Protein AF-A0A1Q5QTN6-F1 (afdb_monomer_lite)

pLDDT: mean 81.01, std 14.62, range [52.84, 96.94]

Foldseek 3Di:
DVVVCVVPVDPDDDDPDDDPDLPVVVVCVVVLVVVCVVPVPDALVNSQVVCCVPPVDGDDSVSSVVVCVVVVNDRDDDPPDDPDPPPPPPPDDDDDD

Structure (mmCIF, N/CA/C/O backbone):
data_AF-A0A1Q5QTN6-F1
#
_entry.id   AF-A0A1Q5QTN6-F1
#
loop_
_atom_site.group_PDB
_atom_site.id
_atom_site.type_symbol
_atom_site.label_atom_id
_atom_site.label_alt_id
_atom_site.label_comp_id
_atom_site.label_asym_id
_atom_site.label_entity_id
_atom_site.label_seq_id
_atom_site.pdbx_PDB_ins_code
_atom_site.Cartn_x
_atom_site.Cartn_y
_atom_site.Cartn_z
_atom_site.occupancy
_atom_site.B_iso_or_equiv
_atom_site.auth_seq_id
_atom_site.auth_comp_id
_atom_site.auth_asym_id
_atom_site.auth_atom_id
_atom_site.pdbx_PDB_model_num
ATOM 1 N N . PHE A 1 1 ? 27.470 -1.980 -24.441 1.00 52.84 1 PHE A N 1
ATOM 2 C CA . PHE A 1 1 ? 26.642 -2.188 -25.650 1.00 52.84 1 PHE A CA 1
ATOM 3 C C . PHE A 1 1 ? 27.176 -3.339 -26.507 1.00 52.84 1 PHE A C 1
ATOM 5 O O . PHE A 1 1 ? 26.435 -4.278 -26.750 1.00 52.84 1 PHE A O 1
ATOM 12 N N . VAL A 1 2 ? 28.470 -3.352 -26.861 1.00 62.94 2 VAL A N 1
ATOM 13 C CA . VAL A 1 2 ? 29.089 -4.410 -27.695 1.00 62.94 2 VAL A CA 1
ATOM 14 C C . VAL A 1 2 ? 29.051 -5.821 -27.069 1.00 62.94 2 VAL A C 1
ATOM 16 O O . VAL A 1 2 ? 28.894 -6.796 -27.795 1.00 62.94 2 VAL A O 1
ATOM 19 N N . SER A 1 3 ? 29.148 -5.964 -25.740 1.00 65.25 3 SER A N 1
ATOM 20 C CA . SER A 1 3 ? 29.159 -7.287 -25.081 1.00 65.25 3 SER A CA 1
ATOM 21 C C . SER A 1 3 ? 27.802 -8.008 -25.079 1.00 65.25 3 SER A C 1
ATOM 23 O O . SER A 1 3 ? 27.749 -9.205 -25.334 1.00 65.25 3 SER A O 1
ATOM 25 N N . GLN A 1 4 ? 26.703 -7.285 -24.845 1.00 59.94 4 GLN A N 1
ATOM 26 C CA . GLN A 1 4 ? 25.334 -7.827 -24.835 1.00 59.94 4 GLN A CA 1
ATOM 27 C C . GLN A 1 4 ? 24.876 -8.276 -26.230 1.00 59.94 4 GLN A C 1
ATOM 29 O O . GLN A 1 4 ? 24.261 -9.333 -26.368 1.00 59.94 4 GLN A O 1
ATOM 34 N N . TRP A 1 5 ? 25.247 -7.523 -27.270 1.00 60.88 5 TRP A N 1
ATOM 35 C CA . TRP A 1 5 ? 24.994 -7.906 -28.660 1.00 60.88 5 TRP A CA 1
ATOM 36 C C . TRP A 1 5 ? 25.738 -9.192 -29.040 1.00 60.88 5 TRP A C 1
ATOM 38 O O . TRP A 1 5 ? 25.145 -10.089 -29.628 1.00 60.88 5 TRP A O 1
ATOM 48 N N . ARG A 1 6 ? 27.005 -9.337 -28.622 1.00 69.69 6 ARG A N 1
ATOM 49 C CA . ARG A 1 6 ? 27.794 -10.557 -28.871 1.00 69.69 6 ARG A CA 1
ATOM 50 C C . ARG A 1 6 ? 27.236 -11.808 -28.181 1.00 69.69 6 ARG A C 1
ATOM 52 O O . ARG A 1 6 ? 27.489 -12.900 -28.669 1.00 69.69 6 ARG A O 1
ATOM 59 N N . GLN A 1 7 ? 26.509 -11.666 -27.070 1.00 66.81 7 GLN A N 1
ATOM 60 C CA . GLN A 1 7 ? 25.931 -12.800 -26.333 1.00 66.81 7 GLN A CA 1
ATOM 61 C C . GLN A 1 7 ? 24.505 -13.165 -26.761 1.00 66.81 7 GLN A C 1
ATOM 63 O O . GLN A 1 7 ? 24.152 -14.336 -26.705 1.00 66.81 7 GLN A O 1
ATOM 68 N N . SER A 1 8 ? 23.681 -12.191 -27.155 1.00 70.00 8 SER A N 1
ATOM 69 C CA . SER A 1 8 ? 22.240 -12.407 -27.387 1.00 70.00 8 SER A CA 1
ATOM 70 C C . SER A 1 8 ? 21.757 -12.054 -28.795 1.00 70.00 8 SER A C 1
ATOM 72 O O . SER A 1 8 ? 20.613 -12.339 -29.131 1.00 70.00 8 SER A O 1
ATOM 74 N N . GLY A 1 9 ? 22.578 -11.378 -29.608 1.00 62.09 9 GLY A N 1
ATOM 75 C CA . GLY A 1 9 ? 22.158 -10.805 -30.892 1.00 62.09 9 GLY A CA 1
ATOM 76 C C . GLY A 1 9 ? 21.165 -9.640 -30.770 1.00 62.09 9 GLY A C 1
ATOM 77 O O . GLY A 1 9 ? 20.755 -9.080 -31.785 1.00 62.09 9 GLY A O 1
ATOM 78 N N . ALA A 1 10 ? 20.786 -9.237 -29.552 1.00 62.66 10 ALA A N 1
ATOM 79 C CA . ALA A 1 10 ? 19.787 -8.203 -29.332 1.00 62.66 10 ALA A CA 1
ATOM 80 C C . ALA A 1 10 ? 20.329 -6.813 -29.710 1.00 62.66 10 ALA A C 1
ATOM 82 O O . ALA A 1 10 ? 21.285 -6.311 -29.113 1.00 62.66 10 ALA A O 1
ATOM 83 N N . SER A 1 11 ? 19.702 -6.191 -30.710 1.00 66.88 11 SER A N 1
ATOM 84 C CA . SER A 1 11 ? 19.978 -4.823 -31.177 1.00 66.88 11 SER A CA 1
ATOM 85 C C . SER A 1 11 ? 18.915 -3.809 -30.734 1.00 66.88 11 SER A C 1
ATOM 87 O O . SER A 1 11 ? 19.078 -2.610 -30.959 1.00 66.88 11 SER A O 1
ATOM 89 N N . SER A 1 12 ? 17.837 -4.262 -30.087 1.00 71.19 12 SER A N 1
ATOM 90 C CA . SER A 1 12 ? 16.767 -3.392 -29.599 1.00 71.19 12 SER A CA 1
ATOM 91 C C . SER A 1 12 ? 17.187 -2.622 -28.346 1.00 71.19 12 SER A C 1
ATOM 93 O O . SER A 1 12 ? 17.859 -3.160 -27.460 1.00 71.19 12 SER A O 1
ATOM 95 N N . ALA A 1 13 ? 16.739 -1.369 -28.234 1.00 71.81 13 ALA A N 1
ATOM 96 C CA . ALA A 1 13 ? 16.894 -0.583 -27.015 1.00 71.81 13 ALA A CA 1
ATOM 97 C C . ALA A 1 13 ? 16.242 -1.294 -25.813 1.00 71.81 13 ALA A C 1
ATOM 99 O O . ALA A 1 13 ? 15.210 -1.953 -25.950 1.00 71.81 13 ALA A O 1
ATOM 100 N N . LYS A 1 14 ? 16.836 -1.151 -24.620 1.00 75.81 14 LYS A N 1
ATOM 101 C CA . LYS A 1 14 ? 16.199 -1.623 -23.383 1.00 75.81 14 LYS A CA 1
ATOM 102 C C . LYS A 1 14 ? 14.893 -0.851 -23.153 1.00 75.81 14 LYS A C 1
ATOM 104 O O . LYS A 1 14 ? 14.873 0.348 -23.438 1.00 75.81 14 LYS A O 1
ATOM 109 N N . PRO A 1 15 ? 13.852 -1.480 -22.577 1.00 71.44 15 PRO A N 1
ATOM 110 C CA . PRO A 1 15 ? 12.680 -0.751 -22.111 1.00 71.44 15 PRO A CA 1
ATOM 111 C C . PRO A 1 15 ? 13.125 0.362 -21.152 1.00 71.44 15 PRO A C 1
ATOM 113 O O . PRO A 1 15 ? 13.751 0.088 -20.127 1.00 71.44 15 PRO A O 1
ATOM 116 N N . GLN A 1 16 ? 12.864 1.616 -21.516 1.00 77.06 16 GLN A N 1
ATOM 117 C CA . GLN A 1 16 ? 13.090 2.778 -20.658 1.00 77.06 16 GLN A CA 1
ATOM 118 C C . GLN A 1 16 ? 11.773 3.175 -19.989 1.00 77.06 16 GLN A C 1
ATOM 120 O O . GLN A 1 16 ? 10.733 3.238 -20.640 1.00 77.06 16 GLN A O 1
ATOM 125 N N . GLY A 1 17 ? 11.832 3.469 -18.689 1.00 71.50 17 GLY A N 1
ATOM 126 C CA . GLY A 1 17 ? 10.667 3.850 -17.889 1.00 71.50 17 GLY A CA 1
ATOM 127 C C . GLY A 1 17 ? 10.032 2.679 -17.135 1.00 71.50 17 GLY A C 1
ATOM 128 O O . GLY A 1 17 ? 10.634 1.617 -16.972 1.00 71.50 17 GLY A O 1
ATOM 129 N N . GLY A 1 18 ? 8.822 2.899 -16.623 1.00 77.06 18 GLY A N 1
ATOM 130 C CA . GLY A 1 18 ? 8.098 1.933 -15.797 1.00 77.06 18 GLY A CA 1
ATOM 131 C C . GLY A 1 18 ? 8.377 2.056 -14.297 1.00 77.06 18 GLY A C 1
ATOM 132 O O . GLY A 1 18 ? 9.183 2.869 -13.840 1.00 77.06 18 GLY A O 1
ATOM 133 N N . ASP A 1 19 ? 7.658 1.254 -13.519 1.00 80.56 19 ASP A N 1
ATOM 134 C CA . ASP A 1 19 ? 7.773 1.241 -12.066 1.00 80.56 19 ASP A CA 1
ATOM 135 C C . ASP A 1 19 ? 9.013 0.454 -11.628 1.00 80.56 19 ASP A C 1
ATOM 137 O O . ASP A 1 19 ? 9.069 -0.767 -11.734 1.00 80.56 19 ASP A O 1
ATOM 141 N N . GLN A 1 20 ? 10.018 1.176 -11.136 1.00 81.69 20 GLN A N 1
ATOM 142 C CA . GLN A 1 20 ? 11.269 0.596 -10.638 1.00 81.69 20 GLN A CA 1
ATOM 143 C C . GLN A 1 20 ? 11.284 0.457 -9.109 1.00 81.69 20 GLN A C 1
ATOM 145 O O . GLN A 1 20 ? 12.181 -0.174 -8.554 1.00 81.69 20 GLN A O 1
ATOM 150 N N . ARG A 1 21 ? 10.323 1.072 -8.403 1.00 84.12 21 ARG A N 1
ATOM 151 C CA . ARG A 1 21 ? 10.389 1.272 -6.943 1.00 84.12 21 ARG A CA 1
ATOM 152 C C . ARG A 1 21 ? 9.398 0.413 -6.165 1.00 84.12 21 ARG A C 1
ATOM 154 O O . ARG A 1 21 ? 9.595 0.215 -4.971 1.00 84.12 21 ARG A O 1
ATOM 161 N N . SER A 1 22 ? 8.351 -0.100 -6.806 1.00 87.69 22 SER A N 1
ATOM 162 C CA . SER A 1 22 ? 7.319 -0.880 -6.114 1.00 87.69 22 SER A CA 1
ATOM 163 C C . SER A 1 22 ? 7.680 -2.324 -5.816 1.00 87.69 22 SER A C 1
ATOM 165 O O . SER A 1 22 ? 7.073 -2.901 -4.921 1.00 87.69 22 SER A O 1
ATOM 167 N N . HIS A 1 23 ? 8.676 -2.894 -6.499 1.00 91.19 23 HIS A N 1
ATOM 168 C CA . HIS A 1 23 ? 9.023 -4.314 -6.377 1.00 91.19 23 HIS A CA 1
ATOM 169 C C . HIS A 1 23 ? 9.161 -4.781 -4.917 1.00 91.19 23 HIS A C 1
ATOM 171 O O . HIS A 1 23 ? 8.731 -5.878 -4.574 1.00 91.19 23 HIS A O 1
ATOM 177 N N . ARG A 1 24 ? 9.711 -3.925 -4.043 1.00 93.56 24 ARG A N 1
ATOM 178 C CA . ARG A 1 24 ? 9.951 -4.247 -2.635 1.00 93.56 24 ARG A CA 1
ATOM 179 C C . ARG A 1 24 ? 8.654 -4.386 -1.838 1.00 93.56 24 ARG A C 1
ATOM 181 O O . ARG A 1 24 ? 8.509 -5.346 -1.098 1.00 93.56 24 ARG A O 1
ATOM 188 N N . ILE A 1 25 ? 7.700 -3.465 -2.001 1.00 94.12 25 ILE A N 1
ATOM 189 C CA . ILE A 1 25 ? 6.412 -3.554 -1.292 1.00 94.12 25 ILE A CA 1
ATOM 190 C C . ILE A 1 25 ? 5.507 -4.635 -1.897 1.00 94.12 25 ILE A C 1
ATOM 192 O O . ILE A 1 25 ? 4.761 -5.290 -1.175 1.00 94.12 25 ILE A O 1
ATOM 196 N N . GLU A 1 26 ? 5.613 -4.878 -3.207 1.00 94.69 26 GLU A N 1
ATOM 197 C CA . GLU A 1 26 ? 4.861 -5.934 -3.897 1.00 94.69 26 GLU A CA 1
ATOM 198 C C . GLU A 1 26 ? 5.2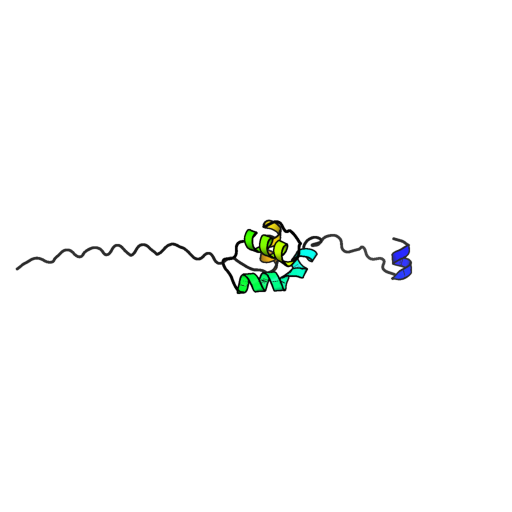43 -7.344 -3.421 1.00 94.69 26 GLU A C 1
ATOM 200 O O . GLU A 1 26 ? 4.393 -8.233 -3.407 1.00 94.69 26 GLU A O 1
ATOM 205 N N . ALA A 1 27 ? 6.474 -7.549 -2.937 1.00 95.19 27 ALA A N 1
ATOM 206 C CA . ALA A 1 27 ? 6.879 -8.811 -2.312 1.00 95.19 27 ALA A CA 1
ATOM 207 C C . ALA A 1 27 ? 6.033 -9.166 -1.071 1.00 95.19 27 ALA A C 1
ATOM 209 O O . ALA A 1 27 ? 5.880 -10.340 -0.738 1.00 95.19 27 ALA A O 1
ATOM 210 N N . TYR A 1 28 ? 5.435 -8.166 -0.414 1.00 95.19 28 TYR A N 1
ATOM 211 C CA . TYR A 1 28 ? 4.600 -8.333 0.778 1.00 95.19 28 TYR A CA 1
ATOM 212 C C . TYR A 1 28 ? 3.099 -8.284 0.480 1.00 95.19 28 TYR A C 1
ATOM 214 O O . TYR A 1 28 ? 2.290 -8.168 1.405 1.00 95.19 28 TYR A O 1
ATOM 222 N N . ARG A 1 29 ? 2.702 -8.398 -0.794 1.00 94.94 29 ARG A N 1
ATOM 223 C CA . ARG A 1 29 ? 1.309 -8.265 -1.236 1.00 94.94 29 ARG A CA 1
ATOM 224 C C . ARG A 1 29 ? 0.334 -9.099 -0.408 1.00 94.94 29 ARG A C 1
ATOM 226 O O . ARG A 1 29 ? -0.600 -8.549 0.168 1.00 94.94 29 ARG A O 1
ATOM 233 N N . GLU A 1 30 ? 0.556 -10.408 -0.316 1.00 95.31 30 GLU A N 1
ATOM 234 C CA . GLU A 1 30 ? -0.360 -11.315 0.392 1.00 95.31 30 GLU A CA 1
ATOM 235 C C . GLU A 1 30 ? -0.478 -10.976 1.884 1.00 95.31 30 GLU A C 1
ATOM 237 O O . GLU A 1 30 ? -1.561 -11.060 2.462 1.00 95.31 30 GLU A O 1
ATOM 242 N N . MET A 1 31 ? 0.614 -10.515 2.502 1.00 94.56 31 MET A N 1
ATOM 243 C CA . MET A 1 31 ? 0.615 -10.094 3.902 1.00 94.56 31 MET A CA 1
ATOM 244 C C . MET A 1 31 ? -0.235 -8.837 4.112 1.00 94.56 31 MET A C 1
ATOM 246 O O . MET A 1 31 ? -1.052 -8.796 5.034 1.00 94.56 31 MET A O 1
ATOM 250 N N . ILE A 1 32 ? -0.067 -7.829 3.251 1.00 94.38 32 ILE A N 1
ATOM 251 C CA . ILE A 1 32 ? -0.820 -6.572 3.325 1.00 94.38 32 ILE A CA 1
ATOM 252 C C . ILE A 1 32 ? -2.310 -6.841 3.089 1.00 94.38 32 ILE A C 1
ATOM 254 O O . ILE A 1 32 ? -3.153 -6.405 3.874 1.00 94.38 32 ILE A O 1
ATOM 258 N N . LEU A 1 33 ? -2.646 -7.602 2.044 1.00 93.44 33 LEU A N 1
ATOM 259 C CA . LEU A 1 33 ? -4.036 -7.916 1.710 1.00 93.44 33 LEU A CA 1
ATOM 260 C C . LEU A 1 33 ? -4.706 -8.784 2.777 1.00 93.44 33 LEU A C 1
ATOM 262 O O . LEU A 1 33 ? -5.865 -8.544 3.118 1.00 93.44 33 LEU A O 1
ATOM 266 N N . GLY A 1 34 ? -3.981 -9.750 3.345 1.00 94.38 34 GLY A N 1
ATOM 267 C CA . GLY A 1 34 ? -4.459 -10.552 4.468 1.00 94.38 34 GLY A CA 1
ATOM 268 C C . GLY A 1 34 ? -4.760 -9.700 5.701 1.00 94.38 34 GLY A C 1
ATOM 269 O O . GLY A 1 34 ? -5.823 -9.850 6.305 1.00 94.38 34 GLY A O 1
ATOM 270 N N . ALA A 1 35 ? -3.871 -8.759 6.036 1.00 93.19 35 ALA A N 1
ATOM 271 C CA . ALA A 1 35 ? -4.064 -7.843 7.159 1.00 93.19 35 ALA A CA 1
ATOM 272 C C . ALA A 1 35 ? -5.290 -6.936 6.963 1.00 93.19 35 ALA A C 1
ATOM 274 O O . ALA A 1 35 ? -6.127 -6.841 7.858 1.00 93.19 35 ALA A O 1
ATOM 275 N N . ILE A 1 36 ? -5.450 -6.343 5.776 1.00 91.75 36 ILE A N 1
ATOM 276 C CA . ILE A 1 36 ? -6.598 -5.479 5.455 1.00 91.75 36 ILE A CA 1
ATOM 277 C C . ILE A 1 36 ? -7.904 -6.276 5.436 1.00 91.75 36 ILE A C 1
ATOM 279 O O . ILE A 1 36 ? -8.930 -5.798 5.912 1.00 91.75 36 ILE A O 1
ATOM 283 N N . LYS A 1 37 ? -7.891 -7.513 4.929 1.00 90.62 37 LYS A N 1
ATOM 284 C CA . LYS A 1 37 ? -9.078 -8.377 4.948 1.00 90.62 37 LYS A CA 1
ATOM 285 C C . LYS A 1 37 ? -9.502 -8.732 6.376 1.00 90.62 37 LYS A C 1
ATOM 287 O O . LYS A 1 37 ? -10.698 -8.803 6.644 1.00 90.62 37 LYS A O 1
ATOM 292 N N . ALA A 1 38 ? -8.542 -8.955 7.274 1.00 92.62 38 ALA A N 1
ATOM 293 C CA . ALA A 1 38 ? -8.812 -9.235 8.682 1.00 92.62 38 ALA A CA 1
ATOM 294 C C . ALA A 1 38 ? -9.268 -7.984 9.457 1.00 92.62 38 ALA A C 1
ATOM 296 O O . ALA A 1 38 ? -10.162 -8.077 10.297 1.00 92.62 38 ALA A O 1
ATOM 297 N N . LYS A 1 39 ? -8.681 -6.816 9.165 1.00 90.62 39 LYS A N 1
ATOM 298 C CA . LYS A 1 39 ? -9.005 -5.521 9.778 1.00 90.62 39 LYS A CA 1
ATOM 299 C C . LYS A 1 39 ? -9.153 -4.450 8.679 1.00 90.62 39 LYS A C 1
ATOM 301 O O . LYS A 1 39 ? -8.176 -3.781 8.348 1.00 90.62 39 LYS A O 1
ATOM 306 N N . PRO A 1 40 ? -10.361 -4.249 8.119 1.00 86.38 40 PRO A N 1
ATOM 307 C CA . PRO A 1 40 ? -10.570 -3.311 7.009 1.00 86.38 40 PRO A CA 1
ATOM 308 C C . PRO A 1 40 ? -10.411 -1.837 7.405 1.00 86.38 40 PRO A C 1
ATOM 310 O O . PRO A 1 40 ? -10.133 -1.004 6.547 1.00 86.38 40 PRO A O 1
ATOM 313 N N . ASP A 1 41 ? -10.546 -1.514 8.693 1.00 86.81 41 ASP A N 1
ATOM 314 C CA . ASP A 1 41 ? -10.357 -0.160 9.233 1.00 86.81 41 ASP A CA 1
ATOM 315 C C . ASP A 1 41 ? -8.891 0.145 9.603 1.00 86.81 41 ASP A C 1
ATOM 317 O O . ASP A 1 41 ? -8.617 1.089 10.343 1.00 86.81 41 ASP A O 1
ATOM 321 N N . MET A 1 42 ? -7.937 -0.665 9.130 1.00 91.56 42 MET A N 1
ATOM 322 C CA . MET A 1 42 ? -6.511 -0.449 9.373 1.00 91.56 42 MET A CA 1
ATOM 323 C C . MET A 1 42 ? -6.012 0.777 8.598 1.00 91.56 42 MET A C 1
ATOM 325 O O . MET A 1 42 ? -6.214 0.913 7.390 1.00 91.56 42 MET A O 1
ATOM 329 N N . THR A 1 43 ? -5.359 1.688 9.306 1.00 92.62 43 THR A N 1
ATOM 330 C CA . THR A 1 43 ? -4.800 2.917 8.745 1.00 92.62 43 THR A CA 1
ATOM 331 C C . THR A 1 43 ? -3.508 2.640 7.972 1.00 92.62 43 THR A C 1
ATOM 333 O O . THR A 1 43 ? -2.825 1.641 8.190 1.00 92.62 43 THR A O 1
ATOM 336 N N . LEU A 1 44 ? -3.125 3.558 7.077 1.00 94.38 44 LEU A N 1
ATOM 337 C CA . LEU A 1 44 ? -1.884 3.434 6.296 1.00 94.38 44 LEU A CA 1
ATOM 338 C C . LEU A 1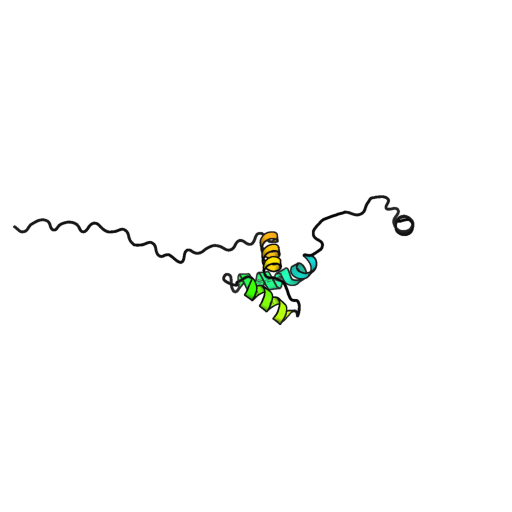 44 ? -0.628 3.364 7.178 1.00 94.38 44 LEU A C 1
ATOM 340 O O . LEU A 1 44 ? 0.329 2.684 6.818 1.00 94.38 44 LEU A O 1
ATOM 344 N N . VAL A 1 45 ? -0.639 4.068 8.315 1.00 96.44 45 VAL A N 1
ATOM 345 C CA . VAL A 1 45 ? 0.464 4.071 9.287 1.00 96.44 45 VAL A CA 1
ATOM 346 C C . VAL A 1 45 ? 0.548 2.720 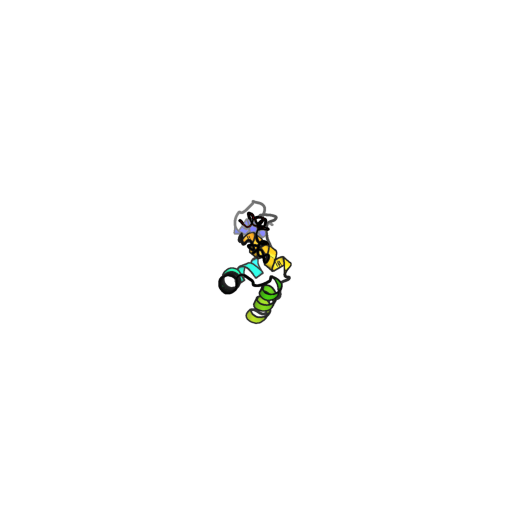9.987 1.00 96.44 45 VAL A C 1
ATOM 348 O O . VAL A 1 45 ? 1.615 2.122 9.989 1.00 96.44 45 VAL A O 1
ATOM 351 N N . GLU A 1 46 ? -0.577 2.180 10.464 1.00 96.12 46 GLU A N 1
ATOM 352 C CA . GLU A 1 46 ? -0.598 0.846 11.081 1.00 96.12 46 GLU A CA 1
ATOM 353 C C . GLU A 1 46 ? -0.121 -0.243 10.106 1.00 96.12 46 GLU A C 1
ATOM 355 O O . GLU A 1 46 ? 0.547 -1.190 10.513 1.00 96.12 46 GLU A O 1
ATOM 360 N N . VAL A 1 47 ? -0.441 -0.135 8.809 1.00 94.88 47 VAL A N 1
ATOM 361 C CA . VAL A 1 47 ? 0.078 -1.073 7.798 1.00 94.88 47 VAL A CA 1
ATOM 362 C C . VAL A 1 47 ? 1.596 -0.939 7.647 1.00 94.88 47 VAL A C 1
ATOM 364 O O . VAL A 1 47 ? 2.278 -1.958 7.565 1.00 94.88 47 VAL A O 1
ATOM 367 N N . ALA A 1 48 ? 2.132 0.284 7.629 1.00 95.94 48 ALA A N 1
ATOM 368 C CA . ALA A 1 48 ? 3.575 0.517 7.564 1.00 95.94 48 ALA A CA 1
ATOM 369 C C . ALA A 1 48 ? 4.308 -0.025 8.804 1.00 95.94 48 ALA A C 1
ATOM 371 O O . ALA A 1 48 ? 5.281 -0.759 8.659 1.00 95.94 48 ALA A O 1
ATOM 372 N N . GLU A 1 49 ? 3.798 0.255 10.005 1.00 96.94 49 GLU A N 1
ATOM 373 C CA . GLU A 1 49 ? 4.337 -0.265 11.271 1.00 96.94 49 GLU A CA 1
ATOM 374 C C . GLU A 1 49 ? 4.280 -1.797 11.325 1.00 96.94 49 GLU A C 1
ATOM 376 O O . GLU A 1 49 ? 5.223 -2.450 11.762 1.00 96.94 49 GLU A O 1
ATOM 381 N N . MET A 1 50 ? 3.189 -2.394 10.835 1.00 96.06 50 MET A N 1
ATOM 382 C CA . MET A 1 50 ? 3.044 -3.847 10.746 1.00 96.06 50 MET A CA 1
ATOM 383 C C . MET A 1 50 ? 4.072 -4.472 9.798 1.00 96.06 50 MET A C 1
ATOM 385 O O . MET A 1 50 ? 4.617 -5.531 10.117 1.00 96.06 50 MET A O 1
ATOM 389 N N . LEU A 1 51 ? 4.346 -3.832 8.656 1.00 95.81 51 LEU A N 1
ATOM 390 C CA . LEU A 1 51 ? 5.383 -4.276 7.725 1.00 95.81 51 LEU A CA 1
ATOM 391 C C . LEU A 1 51 ? 6.765 -4.192 8.371 1.00 95.81 51 LEU A C 1
ATOM 393 O O . LEU A 1 51 ? 7.495 -5.182 8.347 1.00 95.81 51 LEU A O 1
ATOM 397 N N . GLU A 1 52 ? 7.091 -3.072 9.011 1.00 96.25 52 GLU A N 1
ATOM 398 C CA . GLU A 1 52 ? 8.371 -2.887 9.695 1.00 96.25 52 GLU A CA 1
ATOM 399 C C . GLU A 1 52 ? 8.563 -3.926 10.808 1.00 96.25 52 GLU A C 1
ATOM 401 O O . GLU A 1 52 ? 9.581 -4.614 10.843 1.00 96.25 52 GLU A O 1
ATOM 406 N N . ALA A 1 53 ? 7.546 -4.144 11.644 1.00 96.25 53 ALA A N 1
ATOM 407 C CA . ALA A 1 53 ? 7.607 -5.106 12.741 1.00 96.25 53 ALA A CA 1
ATOM 408 C C . ALA A 1 53 ? 7.749 -6.566 12.274 1.00 96.25 53 ALA A C 1
ATOM 410 O O . ALA A 1 53 ? 8.394 -7.367 12.948 1.00 96.25 53 ALA A O 1
ATOM 411 N N . LYS A 1 54 ? 7.132 -6.944 11.145 1.00 94.69 54 LYS A N 1
ATOM 412 C CA . LYS A 1 54 ? 7.148 -8.336 10.656 1.00 94.69 54 LYS A CA 1
ATOM 413 C C . LYS A 1 54 ? 8.301 -8.657 9.717 1.00 94.69 54 LYS A C 1
ATOM 415 O O . LYS A 1 54 ? 8.687 -9.818 9.622 1.00 94.69 54 LYS A O 1
ATOM 420 N N . THR A 1 55 ? 8.788 -7.669 8.976 1.00 92.62 55 THR A N 1
ATOM 421 C CA . THR A 1 55 ? 9.735 -7.887 7.872 1.00 92.62 55 THR A CA 1
ATOM 422 C C . THR A 1 55 ? 11.055 -7.148 8.067 1.00 92.62 55 THR A C 1
ATOM 424 O O . THR A 1 55 ? 12.032 -7.495 7.412 1.00 92.62 55 THR A O 1
ATOM 427 N N . GLY A 1 56 ? 11.103 -6.156 8.964 1.00 93.44 56 GLY A N 1
ATOM 428 C CA . GLY A 1 56 ? 12.238 -5.244 9.129 1.00 93.44 56 GLY A CA 1
ATOM 429 C C . GLY A 1 56 ? 12.294 -4.131 8.079 1.00 93.44 56 GLY A C 1
ATOM 430 O O . GLY A 1 56 ? 13.152 -3.253 8.159 1.00 93.44 56 GLY A O 1
ATOM 431 N N . ASP A 1 57 ? 11.383 -4.136 7.103 1.00 93.00 57 ASP A N 1
ATOM 432 C CA . ASP A 1 57 ? 11.358 -3.156 6.028 1.00 93.00 57 ASP A CA 1
ATOM 433 C C . ASP A 1 57 ? 10.427 -1.987 6.355 1.00 93.00 57 ASP A C 1
ATOM 435 O O . ASP A 1 57 ? 9.211 -2.151 6.466 1.00 93.00 57 ASP A O 1
ATOM 439 N N . SER A 1 58 ? 10.998 -0.784 6.441 1.00 94.25 58 SER A N 1
ATOM 440 C CA . SER A 1 58 ? 10.228 0.439 6.668 1.00 94.25 58 SER A CA 1
ATOM 441 C C . SER A 1 58 ? 9.713 1.036 5.355 1.00 94.25 58 SER A C 1
ATOM 443 O O . SER A 1 58 ? 10.446 1.172 4.367 1.00 94.25 58 SER A O 1
ATOM 445 N N . PHE A 1 59 ? 8.439 1.428 5.348 1.00 94.75 59 PHE A N 1
ATOM 446 C CA . PHE A 1 59 ? 7.776 2.069 4.217 1.00 94.75 59 PHE A CA 1
ATOM 447 C C . PHE A 1 59 ? 7.048 3.332 4.669 1.00 94.75 59 PHE A C 1
ATOM 449 O O . PHE A 1 59 ? 6.338 3.336 5.669 1.00 94.75 59 PHE A O 1
ATOM 456 N N . ALA A 1 60 ? 7.142 4.403 3.882 1.00 95.19 60 ALA A N 1
ATOM 457 C CA . ALA A 1 60 ? 6.319 5.584 4.116 1.00 95.19 60 ALA A CA 1
ATOM 458 C C . ALA A 1 60 ? 4.821 5.266 3.894 1.00 95.19 60 ALA A C 1
ATOM 460 O O . ALA A 1 60 ? 4.492 4.509 2.972 1.00 95.19 60 ALA A O 1
ATOM 461 N N . PRO A 1 61 ? 3.887 5.911 4.622 1.00 95.69 61 PRO A N 1
ATOM 462 C CA . PRO A 1 61 ? 2.446 5.731 4.405 1.00 95.69 61 PRO A CA 1
ATOM 463 C C . PRO A 1 61 ? 1.994 6.007 2.960 1.00 95.69 61 PRO A C 1
ATOM 465 O O . PRO A 1 61 ? 1.059 5.384 2.460 1.00 95.69 61 PRO A O 1
ATOM 468 N N . SER A 1 62 ? 2.680 6.908 2.249 1.00 94.88 62 SER A N 1
ATOM 469 C CA . SER A 1 62 ? 2.435 7.185 0.828 1.00 94.88 62 SER A CA 1
ATOM 470 C C . SER A 1 62 ? 2.780 6.001 -0.082 1.00 94.88 62 SER A C 1
ATOM 472 O O . SER A 1 62 ? 2.084 5.77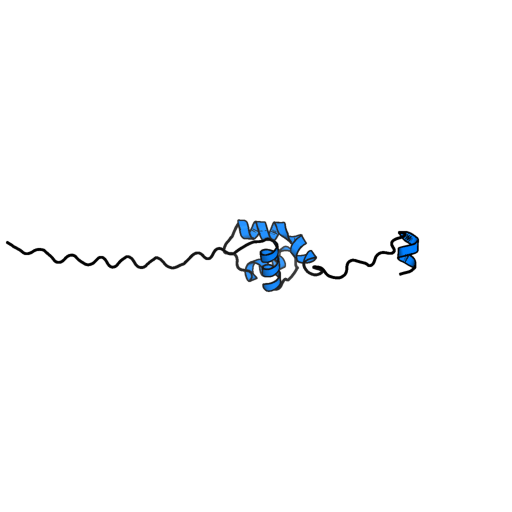4 -1.073 1.00 94.88 62 SER A O 1
ATOM 474 N N . SER A 1 63 ? 3.807 5.216 0.257 1.00 94.94 63 SER A N 1
ATOM 475 C CA . SER A 1 63 ? 4.157 3.977 -0.449 1.00 94.94 63 SER A CA 1
ATOM 476 C C . SER A 1 63 ? 3.068 2.924 -0.274 1.00 94.94 63 SER A C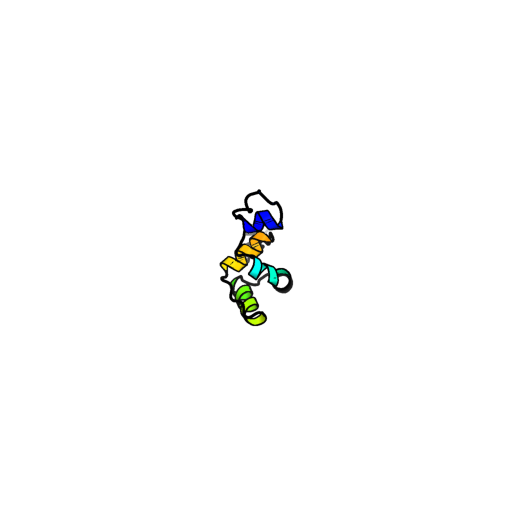 1
ATOM 478 O O . SER A 1 63 ? 2.674 2.288 -1.251 1.00 94.94 63 SER A O 1
ATOM 480 N N . VAL A 1 64 ? 2.528 2.800 0.944 1.00 94.56 64 VAL A N 1
ATOM 481 C CA . VAL A 1 64 ? 1.382 1.926 1.230 1.00 94.56 64 VAL A CA 1
ATOM 482 C C . VAL A 1 64 ? 0.160 2.371 0.428 1.00 94.56 64 VAL A C 1
ATOM 484 O O . VAL A 1 64 ? -0.469 1.550 -0.232 1.00 94.56 64 VAL A O 1
ATOM 487 N N . TRP A 1 65 ? -0.146 3.673 0.395 1.00 93.88 65 TRP A N 1
ATOM 488 C CA . TRP A 1 65 ? -1.248 4.187 -0.422 1.00 93.88 65 TRP A CA 1
ATOM 489 C C . TRP A 1 65 ? -1.079 3.852 -1.907 1.00 93.88 65 TRP A C 1
ATOM 491 O O . TRP A 1 65 ? -2.003 3.341 -2.526 1.00 93.88 65 TRP A O 1
ATOM 501 N N . ARG A 1 66 ? 0.106 4.095 -2.482 1.00 94.75 66 ARG A N 1
ATOM 502 C CA . ARG A 1 66 ? 0.392 3.778 -3.892 1.00 94.75 66 ARG A CA 1
ATOM 503 C C . ARG A 1 66 ? 0.273 2.282 -4.186 1.00 94.75 66 ARG A C 1
ATOM 505 O O . ARG A 1 66 ? -0.148 1.927 -5.281 1.00 94.75 66 ARG A O 1
ATOM 512 N N . PHE A 1 67 ? 0.625 1.421 -3.230 1.00 94.69 67 PHE A N 1
ATOM 513 C CA . PHE A 1 67 ? 0.370 -0.014 -3.325 1.00 94.69 67 PHE A CA 1
ATOM 514 C C . PHE A 1 67 ? -1.138 -0.303 -3.387 1.00 94.69 67 PHE A C 1
ATOM 516 O O . PHE A 1 67 ? -1.592 -0.947 -4.328 1.00 94.69 67 PHE A O 1
ATOM 523 N N . LEU A 1 68 ? -1.936 0.225 -2.455 1.00 93.50 68 LEU A N 1
ATOM 524 C CA . LEU A 1 68 ? -3.389 -0.005 -2.438 1.00 93.50 68 LEU A CA 1
ATOM 525 C C . LEU A 1 68 ? -4.090 0.528 -3.693 1.00 93.50 68 LEU A C 1
ATOM 527 O O . LEU A 1 68 ? -4.939 -0.156 -4.261 1.00 93.50 68 LEU A O 1
ATOM 531 N N . ASP A 1 69 ? -3.683 1.710 -4.148 1.00 92.81 69 ASP A N 1
ATOM 532 C CA . ASP A 1 69 ? -4.141 2.352 -5.381 1.00 92.81 69 ASP A CA 1
ATOM 533 C C . ASP A 1 69 ? -3.856 1.466 -6.611 1.00 92.81 69 ASP A C 1
ATOM 535 O O . ASP A 1 69 ? -4.746 1.227 -7.425 1.00 92.81 69 ASP A O 1
ATOM 539 N N . ARG A 1 70 ? -2.655 0.868 -6.697 1.00 93.62 70 ARG A N 1
ATOM 540 C CA . ARG A 1 70 ? -2.284 -0.0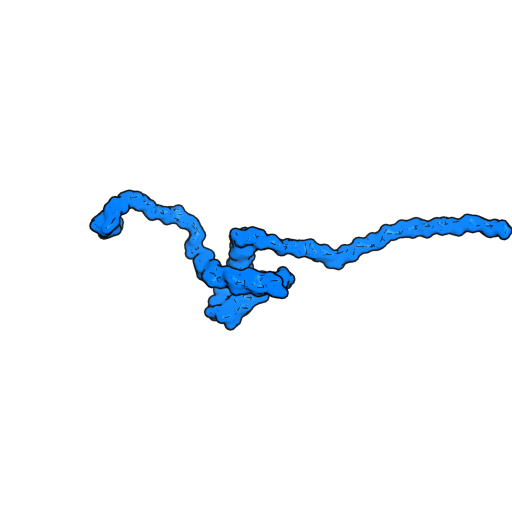81 -7.766 1.00 93.62 70 ARG A CA 1
ATOM 541 C C . ARG A 1 70 ? -3.133 -1.356 -7.751 1.00 93.62 70 ARG A C 1
ATOM 543 O O . ARG A 1 70 ? -3.455 -1.878 -8.815 1.00 93.62 70 ARG A O 1
ATOM 550 N N . HIS A 1 71 ? -3.514 -1.842 -6.569 1.00 92.38 71 HIS A N 1
ATOM 551 C CA . HIS A 1 71 ? -4.382 -3.020 -6.404 1.00 92.38 71 HIS A CA 1
ATOM 552 C C . HIS A 1 71 ? -5.885 -2.685 -6.441 1.00 92.38 71 HIS A C 1
ATOM 554 O O . HIS A 1 71 ? -6.705 -3.547 -6.129 1.00 92.38 71 HIS A O 1
ATOM 560 N N . ALA A 1 72 ? -6.259 -1.459 -6.836 1.00 90.75 72 ALA A N 1
ATOM 561 C CA . ALA A 1 72 ? -7.642 -0.978 -6.921 1.00 90.75 72 ALA A CA 1
ATOM 562 C C . ALA A 1 72 ? -8.433 -1.094 -5.600 1.00 90.75 72 ALA A C 1
ATOM 564 O O . ALA A 1 72 ? -9.650 -1.299 -5.591 1.00 90.75 72 ALA A O 1
ATOM 565 N N . ILE A 1 73 ? -7.746 -0.948 -4.465 1.00 89.12 73 ILE A N 1
ATOM 566 C CA . ILE A 1 73 ? -8.355 -1.026 -3.137 1.00 89.12 73 ILE A CA 1
ATOM 567 C C . ILE A 1 73 ? -8.813 0.364 -2.717 1.00 89.12 73 ILE A C 1
ATOM 569 O O . ILE A 1 73 ? -8.017 1.234 -2.370 1.00 89.12 73 ILE A O 1
ATOM 573 N N . SER A 1 74 ? -10.128 0.560 -2.709 1.00 81.12 74 SER A N 1
ATOM 574 C CA . SER A 1 74 ? -10.744 1.788 -2.214 1.00 81.12 74 SER A CA 1
ATOM 575 C C . SER A 1 74 ? -11.167 1.649 -0.753 1.00 81.12 74 SER A C 1
ATOM 577 O O . SER A 1 74 ? -11.877 0.703 -0.401 1.00 81.12 74 SER A O 1
ATOM 579 N N . PHE A 1 75 ? -10.837 2.635 0.083 1.00 75.00 75 PHE A N 1
ATOM 580 C CA . PHE A 1 75 ? -11.420 2.734 1.420 1.00 75.00 75 PHE A CA 1
ATOM 581 C C . PHE A 1 75 ? -12.884 3.184 1.324 1.00 75.00 75 PHE A C 1
ATOM 583 O O . PHE A 1 75 ? -13.188 4.304 0.898 1.00 75.00 75 PHE A O 1
ATOM 590 N N . LYS A 1 76 ? -13.816 2.320 1.739 1.00 73.25 76 LYS A N 1
ATOM 591 C CA . LYS A 1 76 ? -15.233 2.681 1.801 1.00 73.25 76 LYS A CA 1
ATOM 592 C C . LYS A 1 76 ? -15.478 3.579 3.009 1.00 73.25 76 LYS A C 1
ATOM 594 O O . LYS A 1 76 ? -15.444 3.139 4.152 1.00 73.25 76 LYS A O 1
ATOM 599 N N . LYS A 1 77 ? -15.812 4.843 2.758 1.00 71.31 77 LYS A N 1
ATOM 600 C CA . LYS A 1 77 ? -16.190 5.784 3.817 1.00 71.31 77 LYS A CA 1
ATOM 601 C C . LYS A 1 77 ? -17.550 5.410 4.419 1.00 71.31 77 LYS A C 1
ATOM 603 O O . LYS A 1 77 ? -18.594 5.732 3.850 1.00 71.31 77 LYS A O 1
ATOM 608 N N . ASN A 1 78 ? -17.550 4.801 5.600 1.00 67.31 78 ASN A N 1
ATOM 609 C CA . ASN A 1 78 ? -18.767 4.621 6.389 1.00 67.31 78 ASN A CA 1
ATOM 610 C C . ASN A 1 78 ? -19.120 5.943 7.089 1.00 67.31 78 ASN A C 1
ATOM 612 O O . ASN A 1 78 ? -18.331 6.505 7.848 1.00 67.31 78 ASN A O 1
ATOM 616 N N . ARG A 1 79 ? -20.301 6.505 6.797 1.00 61.38 79 ARG A N 1
ATOM 617 C CA . ARG A 1 79 ? -20.769 7.727 7.469 1.00 61.38 79 ARG A CA 1
ATOM 618 C C . ARG A 1 79 ? -21.015 7.411 8.946 1.00 61.38 79 ARG A C 1
ATOM 620 O O . ARG A 1 79 ? -22.012 6.781 9.264 1.00 61.38 79 ARG A O 1
ATOM 627 N N . ALA A 1 80 ? -20.213 7.986 9.839 1.00 62.91 80 ALA A N 1
ATOM 628 C CA . ALA A 1 80 ? -20.458 7.984 11.287 1.00 62.91 80 ALA A CA 1
ATOM 629 C C . ALA A 1 80 ? -21.724 8.767 11.716 1.00 62.91 80 ALA A C 1
ATOM 631 O O . ALA A 1 80 ? -22.000 8.920 12.900 1.00 62.91 80 ALA A O 1
ATOM 632 N N . ARG A 1 81 ? -22.491 9.320 10.765 1.00 61.09 81 ARG A N 1
ATOM 633 C CA . ARG A 1 81 ? -23.645 10.175 11.052 1.00 61.09 81 ARG A CA 1
ATOM 634 C C . ARG A 1 81 ? -24.935 9.361 10.970 1.00 61.09 81 ARG A C 1
ATOM 636 O O . ARG A 1 81 ? -25.418 9.100 9.866 1.00 61.09 81 ARG A O 1
ATOM 643 N N . SER A 1 82 ? -25.530 9.049 12.120 1.00 62.72 82 SER A N 1
ATOM 644 C CA . SER A 1 82 ? -26.959 8.735 12.202 1.00 62.72 82 SER A CA 1
ATOM 645 C C . SER A 1 82 ? -27.732 9.913 11.608 1.00 62.72 82 SER A C 1
ATOM 647 O O . SER A 1 82 ? -27.501 11.066 11.982 1.00 62.72 82 SER A O 1
ATOM 649 N N . ARG A 1 83 ? -28.597 9.662 10.619 1.00 63.22 83 ARG A N 1
ATOM 650 C CA . ARG A 1 83 ? -29.473 10.715 10.087 1.00 63.22 83 ARG A CA 1
ATOM 651 C C . ARG A 1 83 ? -30.296 11.268 11.253 1.00 63.22 83 ARG A C 1
ATOM 653 O O . ARG A 1 83 ? -30.919 10.487 11.966 1.00 63.22 83 ARG A O 1
ATOM 660 N N . ALA A 1 84 ? -30.304 12.589 11.436 1.00 66.88 84 ALA A N 1
ATOM 661 C CA . ALA A 1 84 ? -31.261 13.222 12.336 1.00 66.88 84 ALA A CA 1
ATOM 662 C C . ALA A 1 84 ? -32.668 12.788 11.895 1.00 66.88 84 ALA A C 1
ATOM 664 O O . ALA A 1 84 ? -33.007 12.906 10.714 1.00 66.88 84 ALA A O 1
ATOM 665 N N . GLY A 1 85 ? -33.438 12.199 12.813 1.00 67.19 85 GLY A N 1
ATOM 666 C CA . GLY A 1 85 ? -34.792 11.743 12.521 1.00 67.19 85 GLY A CA 1
ATOM 667 C C . GLY A 1 85 ? -35.631 12.897 11.977 1.00 67.19 85 GLY A C 1
ATOM 668 O O . GLY A 1 85 ? -35.517 14.024 12.457 1.00 67.19 85 GLY A O 1
ATOM 669 N N . GLN A 1 86 ? -36.454 12.620 10.961 1.00 65.00 86 GLN A N 1
ATOM 670 C CA . GLN A 1 86 ? -37.413 13.585 10.420 1.00 65.00 86 GLN A CA 1
ATOM 671 C C . GLN A 1 86 ? -38.187 14.233 11.572 1.00 65.00 86 GLN A C 1
ATOM 673 O O . GLN A 1 86 ? -38.777 13.524 12.393 1.00 65.00 86 GLN A O 1
ATOM 678 N N . ALA A 1 87 ? -38.178 15.567 11.632 1.00 64.44 87 ALA A N 1
ATOM 679 C CA . ALA A 1 87 ? -38.965 16.321 12.593 1.00 64.44 87 ALA A CA 1
ATOM 680 C C . ALA A 1 87 ? -40.446 16.027 12.329 1.00 64.44 87 ALA A C 1
ATOM 682 O O . ALA A 1 87 ? -41.076 16.639 11.466 1.00 64.44 87 ALA A O 1
ATOM 683 N N . ARG A 1 88 ? -41.006 15.043 13.041 1.00 61.19 88 ARG A N 1
ATOM 684 C CA . ARG A 1 88 ? -42.439 14.763 13.006 1.00 61.19 88 ARG A CA 1
ATOM 685 C C . ARG A 1 88 ? -43.131 16.040 13.471 1.00 61.19 88 ARG A C 1
ATOM 687 O O . ARG A 1 88 ? -43.023 16.404 14.642 1.00 61.19 88 ARG A O 1
ATOM 694 N N . ARG A 1 89 ? -43.813 16.741 12.556 1.00 60.94 89 ARG A N 1
ATOM 695 C CA . ARG A 1 89 ? -44.762 17.800 12.915 1.00 60.94 89 ARG A CA 1
ATOM 696 C C . ARG A 1 89 ? -45.716 17.187 13.935 1.00 60.94 89 ARG A C 1
ATOM 698 O O . ARG A 1 89 ? -46.486 16.295 13.590 1.00 60.94 89 ARG A O 1
ATOM 705 N N . ARG A 1 90 ? -45.622 17.624 15.193 1.00 61.00 90 ARG A N 1
ATOM 706 C CA . ARG A 1 90 ? -46.589 17.274 16.233 1.00 61.00 90 ARG A CA 1
ATOM 707 C C . ARG A 1 90 ? -47.961 17.675 15.694 1.00 61.00 90 ARG A C 1
ATOM 709 O O . ARG A 1 90 ? -48.184 18.857 15.426 1.00 61.00 90 ARG A O 1
ATOM 716 N N . SER A 1 91 ? -48.839 16.705 15.443 1.00 62.62 91 SER A N 1
ATOM 717 C CA . SER A 1 91 ? -50.213 17.016 15.067 1.00 62.62 91 SER A CA 1
ATOM 718 C C . SER A 1 91 ? -50.840 17.789 16.221 1.00 62.62 91 SER A C 1
ATOM 720 O O . SER A 1 91 ? -50.745 17.362 17.372 1.00 62.62 91 SER A O 1
ATOM 722 N N . ARG A 1 92 ? -51.454 18.933 15.914 1.00 62.38 92 ARG A N 1
ATOM 723 C CA . ARG A 1 92 ? -52.237 19.699 16.887 1.00 62.38 92 ARG A CA 1
ATOM 724 C C . ARG A 1 92 ? -53.304 18.789 17.514 1.00 62.38 92 ARG A C 1
ATOM 726 O O . ARG A 1 92 ? -53.915 18.022 16.764 1.00 62.38 92 ARG A O 1
ATOM 733 N N . PRO A 1 93 ? -53.552 18.867 18.833 1.00 54.84 93 PRO A N 1
ATOM 734 C CA . PRO A 1 93 ? -54.687 18.172 19.422 1.00 54.84 93 PRO A CA 1
ATOM 735 C C . PRO A 1 93 ? -55.968 18.716 18.773 1.00 54.84 93 PRO A C 1
ATOM 737 O O . PRO A 1 93 ? -56.162 19.932 18.711 1.00 54.84 93 PRO A O 1
ATOM 740 N N . ARG A 1 94 ? -56.803 17.826 18.220 1.00 57.19 94 ARG A N 1
ATOM 741 C CA . ARG A 1 94 ? -58.180 18.185 17.853 1.00 57.19 94 ARG A CA 1
ATOM 742 C C . ARG A 1 94 ? -58.978 18.320 19.145 1.00 57.19 94 ARG A C 1
ATOM 744 O O . ARG A 1 94 ? -58.750 17.562 20.081 1.00 57.19 94 ARG A O 1
ATOM 751 N N . GLY A 1 95 ? -59.812 19.353 19.175 1.00 55.09 95 GLY A N 1
ATOM 752 C CA . GLY A 1 95 ? -60.410 19.922 20.374 1.00 55.09 95 GLY A CA 1
ATOM 753 C C . GLY A 1 95 ? -61.252 18.959 21.204 1.00 55.09 95 GLY A C 1
ATOM 754 O O . GLY A 1 95 ? -61.779 17.969 20.701 1.00 55.09 95 GLY A O 1
ATOM 755 N N . LEU A 1 96 ? -61.345 19.324 22.481 1.00 56.56 96 LEU A N 1
ATOM 756 C CA . LEU A 1 96 ? -62.314 18.836 23.453 1.00 56.56 96 LEU A CA 1
ATOM 757 C C . LEU A 1 96 ? -63.742 19.154 22.981 1.00 56.56 96 LEU A C 1
ATOM 759 O O . LEU A 1 96 ? -63.989 20.263 22.499 1.00 56.56 96 LEU A O 1
ATOM 763 N N . ALA A 1 97 ? -64.639 18.186 23.156 1.00 53.56 97 ALA A N 1
ATOM 764 C CA . ALA A 1 97 ? -66.084 18.371 23.227 1.00 53.56 97 ALA A CA 1
ATOM 765 C C . ALA A 1 97 ? -66.528 18.006 24.646 1.00 53.56 97 ALA A C 1
ATOM 767 O O . ALA A 1 97 ? -65.898 17.079 25.214 1.00 53.56 97 ALA A O 1
#

Radius of gyration: 27.52 Å; chains: 1; bounding box: 95×33×55 Å

Secondary structure (DSSP, 8-state):
-HHHHHHH---SPPPP-S-SSSHHHHTTHHHHHHHHHH-TT--HHHHHHHHHHHHS----HHHHHHHHHHTT---------PPPPP----PPPPPP-

Sequence (97 aa):
FVSQWRQSGASSAKPQGGDQRSHRIEAYREMILGAIKAKPDMTLVEVAEMLEAKTGDSFAPSSVWRFLDRHAISFKKNRARSRAGQARRRSRPRGLA